Protein AF-A0A533WYP5-F1 (afdb_monomer_lite)

pLDDT: mean 88.85, std 8.92, range [61.69, 98.38]

Radius of gyration: 15.64 Å; chains: 1; bounding box: 29×46×47 Å

Foldseek 3Di:
DVVVLVVCPDCSVVVLVVVLVVLVVLLQVLQVVQVKGWDDDDSLDIDIDRFQDDPVSVLVSLVVSCVVPVPDQDAEFFADDPDPVRRVVQSVVQVVVVQDPDDVSNYTGDDDHCPPDDDDDDDDDD

Secondary structure (DSSP, 8-state):
-HHHHGGG-TTHHHHHHHHHHHHHHHHHHHHHTTT-EEEEEETTEEEEE-TT--HHHHHHHHHHHHHHTTTS---EEE---SSHHHHHHHHHHHHHTT-EEETTTTEEE---S-------------

Structure (mmCIF, N/CA/C/O backbone):
data_AF-A0A533WYP5-F1
#
_entry.id   AF-A0A533WYP5-F1
#
loop_
_atom_site.group_PDB
_atom_site.id
_atom_site.type_symbol
_atom_site.label_atom_id
_atom_site.label_alt_id
_atom_site.label_comp_id
_atom_site.label_asym_id
_atom_site.label_entity_id
_atom_site.label_seq_id
_atom_site.pdbx_PDB_ins_code
_atom_site.Cartn_x
_atom_site.Cartn_y
_atom_site.Cartn_z
_atom_site.occupancy
_atom_site.B_iso_or_equiv
_atom_site.auth_seq_id
_atom_site.auth_comp_id
_atom_site.auth_asym_id
_atom_site.auth_atom_id
_atom_site.pdbx_PDB_model_num
ATOM 1 N N . TYR A 1 1 ? -1.607 8.427 13.473 1.00 62.66 1 TYR A N 1
ATOM 2 C CA . TYR A 1 1 ? -1.865 7.169 14.187 1.00 62.66 1 TYR A CA 1
ATOM 3 C C . TYR A 1 1 ? -1.601 7.310 15.687 1.00 62.66 1 TYR A C 1
ATOM 5 O O . TYR A 1 1 ? -2.554 7.565 16.404 1.00 62.66 1 TYR A O 1
ATOM 13 N N . GLY A 1 2 ? -0.349 7.299 16.170 1.00 73.12 2 GLY A N 1
ATOM 14 C CA . GLY A 1 2 ? -0.031 7.303 17.616 1.00 73.12 2 GLY A CA 1
ATOM 15 C C . GLY A 1 2 ? -0.720 8.364 18.502 1.00 73.12 2 GLY A C 1
ATOM 16 O O . GLY A 1 2 ? -1.286 8.000 19.522 1.00 73.12 2 GLY A O 1
ATOM 17 N N . PRO A 1 3 ? -0.745 9.660 18.143 1.00 74.69 3 PRO A N 1
ATOM 18 C CA . PRO A 1 3 ? -1.432 10.668 18.963 1.00 74.69 3 PRO A CA 1
ATOM 19 C C . PRO A 1 3 ? -2.955 10.485 19.047 1.00 74.69 3 PRO A C 1
ATOM 21 O O . PRO A 1 3 ? -3.555 10.825 20.060 1.00 74.69 3 PRO A O 1
ATOM 24 N N . TRP A 1 4 ? -3.573 9.936 17.996 1.00 72.38 4 TRP A N 1
ATOM 25 C CA . TRP A 1 4 ? -5.013 9.674 17.950 1.00 72.38 4 TRP A CA 1
ATOM 26 C C . TRP A 1 4 ? -5.381 8.449 18.797 1.00 72.38 4 TRP A C 1
ATOM 28 O O . TRP A 1 4 ? -6.353 8.491 19.533 1.00 72.38 4 TRP A O 1
ATOM 38 N N . THR A 1 5 ? -4.561 7.393 18.816 1.00 69.31 5 THR A N 1
ATOM 39 C CA . THR A 1 5 ? -4.881 6.179 19.593 1.00 69.31 5 THR A CA 1
ATOM 40 C C . THR A 1 5 ? -4.931 6.402 21.111 1.00 69.31 5 THR A C 1
ATOM 42 O O . THR A 1 5 ? -5.537 5.617 21.840 1.00 69.31 5 THR A O 1
ATOM 45 N N . VAL A 1 6 ? -4.319 7.480 21.613 1.00 74.00 6 VAL A N 1
ATOM 46 C CA . VAL A 1 6 ? -4.320 7.843 23.040 1.00 74.00 6 VAL A CA 1
ATOM 47 C C . VAL A 1 6 ? -5.656 8.459 23.486 1.00 74.00 6 VAL A C 1
ATOM 49 O O . VAL A 1 6 ? -5.951 8.435 24.679 1.00 74.00 6 VAL A O 1
ATOM 52 N N . THR A 1 7 ? -6.498 8.951 22.569 1.00 74.75 7 THR A N 1
ATOM 53 C CA . THR A 1 7 ? -7.798 9.563 22.914 1.00 74.75 7 THR A CA 1
ATOM 54 C C . THR A 1 7 ? -8.899 8.539 23.229 1.00 74.75 7 THR A C 1
ATOM 56 O O . THR A 1 7 ? -9.949 8.922 23.735 1.00 74.75 7 THR A O 1
ATOM 59 N N . LEU A 1 8 ? -8.658 7.243 22.987 1.00 68.62 8 LEU A N 1
ATOM 60 C CA . LEU A 1 8 ? -9.665 6.170 23.014 1.00 68.62 8 LEU A CA 1
ATOM 61 C C . LEU A 1 8 ? -9.904 5.499 24.388 1.00 68.62 8 LEU A C 1
ATOM 63 O O . LEU A 1 8 ? -10.615 4.506 24.451 1.00 68.62 8 LEU A O 1
ATOM 67 N N . GLY A 1 9 ? -9.336 5.995 25.495 1.00 74.19 9 GLY A N 1
ATOM 68 C CA . GLY A 1 9 ? -9.625 5.460 26.842 1.00 74.19 9 GLY A CA 1
ATOM 69 C C . GLY A 1 9 ? -8.959 4.111 27.184 1.00 74.19 9 GLY A C 1
ATOM 70 O O . GLY A 1 9 ? -7.960 3.719 26.578 1.00 74.19 9 GLY A O 1
ATOM 71 N N . SER A 1 10 ? -9.444 3.420 28.226 1.00 75.56 10 SER A N 1
ATOM 72 C CA . SER A 1 10 ? -8.811 2.208 28.795 1.00 75.56 10 SER A CA 1
ATOM 73 C C . SER A 1 10 ? -9.129 0.904 28.052 1.00 75.56 10 SER A C 1
ATOM 75 O O . SER A 1 10 ? -8.381 -0.061 28.167 1.00 75.56 10 SER A O 1
ATOM 77 N N . ASP A 1 11 ? -10.205 0.875 27.271 1.00 75.44 11 ASP A N 1
ATOM 78 C CA . ASP A 1 11 ? -10.630 -0.210 26.376 1.00 75.44 11 ASP A CA 1
ATOM 79 C C . ASP A 1 11 ? -10.147 -0.004 24.926 1.00 75.44 11 ASP A C 1
ATOM 81 O O . ASP A 1 11 ? -10.609 -0.667 23.991 1.00 75.44 11 ASP A O 1
ATOM 85 N N . ARG A 1 12 ? -9.178 0.903 24.736 1.00 82.62 12 ARG A N 1
ATOM 86 C CA . ARG A 1 12 ? -8.634 1.275 23.426 1.00 82.62 12 ARG A CA 1
ATOM 87 C C . ARG A 1 12 ? -8.117 0.096 22.615 1.00 82.62 12 ARG A C 1
ATOM 89 O O . ARG A 1 12 ? -8.273 0.104 21.405 1.00 82.62 12 ARG A O 1
ATOM 96 N N . GLU A 1 13 ? -7.502 -0.904 23.245 1.00 87.12 13 GLU A N 1
ATOM 97 C CA . GLU A 1 13 ? -6.797 -1.957 22.504 1.00 87.12 13 GLU A CA 1
ATOM 98 C C . GLU A 1 13 ? -7.774 -2.781 21.663 1.00 87.12 13 GLU A C 1
ATOM 100 O O . GLU A 1 13 ? -7.558 -2.962 20.471 1.00 87.12 13 GLU A O 1
ATOM 105 N N . THR A 1 14 ? -8.912 -3.176 22.239 1.00 88.00 14 THR A N 1
ATOM 106 C CA . THR A 1 14 ? -9.965 -3.898 21.513 1.00 88.00 14 THR A CA 1
ATOM 107 C C . THR A 1 14 ? -10.481 -3.085 20.324 1.00 88.00 14 THR A C 1
ATOM 109 O O . THR A 1 1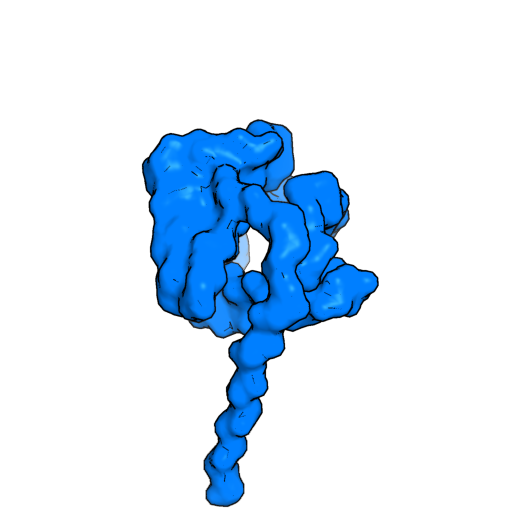4 ? -10.632 -3.616 19.224 1.00 88.00 14 THR A O 1
ATOM 112 N N . HIS A 1 15 ? -10.705 -1.783 20.515 1.00 88.56 15 HIS A N 1
ATOM 113 C CA . HIS A 1 15 ? -11.152 -0.887 19.450 1.00 88.56 15 HIS A CA 1
ATOM 114 C C . HIS A 1 15 ? -10.095 -0.704 18.356 1.00 88.56 15 HIS A C 1
ATOM 116 O O . HIS A 1 15 ? -10.433 -0.714 17.173 1.00 88.56 15 HIS A O 1
ATOM 122 N N . LEU A 1 16 ? -8.818 -0.593 18.732 1.00 89.50 16 LEU A N 1
ATOM 123 C CA . LEU A 1 16 ? -7.704 -0.469 17.796 1.00 89.50 16 LEU A CA 1
ATOM 124 C C . LEU A 1 16 ? -7.527 -1.730 16.960 1.00 89.50 16 LEU A C 1
ATOM 126 O O . LEU A 1 16 ? -7.370 -1.613 15.751 1.00 89.50 16 LEU A O 1
ATOM 130 N N . GLN A 1 17 ? -7.623 -2.913 17.566 1.00 90.62 17 GLN A N 1
ATOM 131 C CA . GLN A 1 17 ? -7.530 -4.180 16.840 1.00 90.62 17 GLN A CA 1
ATOM 132 C C . GLN A 1 17 ? -8.674 -4.323 15.822 1.00 90.62 17 GLN A C 1
ATOM 134 O O . GLN A 1 17 ? -8.433 -4.657 14.663 1.00 90.62 17 GLN A O 1
ATOM 139 N N . MET A 1 18 ? -9.916 -3.991 16.208 1.00 92.69 18 MET A N 1
ATOM 140 C CA . MET A 1 18 ? -11.058 -3.997 15.279 1.00 92.69 18 MET A CA 1
ATOM 141 C C . MET A 1 18 ? -10.897 -2.975 14.148 1.00 92.69 18 MET A C 1
ATOM 143 O O . MET A 1 18 ? -11.222 -3.271 12.998 1.00 92.69 18 MET A O 1
ATOM 147 N N . LEU A 1 19 ? -10.393 -1.779 14.459 1.00 91.88 19 LEU A N 1
ATOM 148 C CA . LEU A 1 19 ? -10.150 -0.746 13.460 1.00 91.88 19 LEU A CA 1
ATOM 149 C C . LEU A 1 19 ? -9.028 -1.142 12.494 1.00 91.88 19 LEU A C 1
ATOM 151 O O . LEU A 1 19 ? -9.209 -1.023 11.290 1.00 91.88 19 LEU A O 1
ATOM 155 N N . GLN A 1 20 ? -7.897 -1.640 12.994 1.00 91.94 20 GLN A N 1
ATOM 156 C CA . GLN A 1 20 ? -6.771 -2.093 12.171 1.00 91.94 20 GLN A CA 1
ATOM 157 C C . GLN A 1 20 ? -7.188 -3.234 11.237 1.00 91.94 20 GLN A C 1
ATOM 159 O O . GLN A 1 20 ? -6.850 -3.206 10.056 1.00 91.94 20 GLN A O 1
ATOM 164 N N . ALA A 1 21 ? -7.976 -4.195 11.732 1.00 93.94 21 ALA A N 1
ATOM 165 C CA . ALA A 1 21 ? -8.522 -5.271 10.908 1.00 93.94 21 ALA A CA 1
ATOM 166 C C . ALA A 1 21 ? -9.443 -4.740 9.796 1.00 93.94 21 ALA A C 1
ATOM 168 O O . ALA A 1 21 ? -9.347 -5.191 8.655 1.00 93.94 21 ALA A O 1
ATOM 169 N N . ARG A 1 22 ? -10.298 -3.754 10.105 1.00 95.00 22 ARG A N 1
ATOM 170 C CA . ARG A 1 22 ? -11.171 -3.112 9.111 1.00 95.00 22 ARG A CA 1
ATOM 171 C C . ARG A 1 22 ? -10.379 -2.320 8.070 1.00 95.00 22 ARG A C 1
ATOM 173 O O . ARG A 1 22 ? -10.626 -2.481 6.882 1.00 95.00 22 ARG A O 1
ATOM 180 N N . ILE A 1 23 ? -9.389 -1.532 8.496 1.00 95.06 23 ILE A N 1
ATOM 181 C CA . ILE A 1 23 ? -8.522 -0.786 7.572 1.00 95.06 23 ILE A CA 1
ATOM 182 C C . ILE A 1 23 ? -7.819 -1.762 6.633 1.00 95.06 23 ILE A C 1
ATOM 184 O O . ILE A 1 23 ? -7.837 -1.553 5.425 1.00 95.06 23 ILE A O 1
ATOM 188 N N . TYR A 1 24 ? -7.247 -2.850 7.156 1.00 95.75 24 TYR A N 1
ATOM 189 C CA . TYR A 1 24 ? -6.605 -3.852 6.310 1.00 95.75 24 TYR A CA 1
ATOM 190 C C . TYR A 1 24 ? -7.586 -4.484 5.313 1.00 95.75 24 TYR A C 1
ATOM 192 O O . TYR A 1 24 ? -7.246 -4.621 4.140 1.00 95.75 24 TYR A O 1
ATOM 200 N N . GLN A 1 25 ? -8.809 -4.810 5.745 1.00 96.94 25 GLN A N 1
ATOM 201 C CA . GLN A 1 25 ? -9.859 -5.315 4.858 1.00 96.94 25 GLN A CA 1
ATOM 202 C C . GLN A 1 25 ? -10.153 -4.334 3.712 1.00 96.94 25 GLN A C 1
ATOM 204 O O . GLN A 1 25 ? -10.193 -4.755 2.558 1.00 96.94 25 GLN A O 1
ATOM 209 N N . ASP A 1 26 ? -10.358 -3.049 4.006 1.00 97.69 26 ASP A N 1
ATOM 210 C CA . ASP A 1 26 ? -10.693 -2.048 2.988 1.00 97.69 26 ASP A CA 1
ATOM 211 C C . ASP A 1 26 ? -9.524 -1.738 2.055 1.00 97.69 26 ASP A C 1
ATOM 213 O O . ASP A 1 26 ? -9.724 -1.634 0.845 1.00 97.69 26 ASP A O 1
ATOM 217 N N . VAL A 1 27 ? -8.303 -1.654 2.590 1.00 96.81 27 VAL A N 1
ATOM 218 C CA . VAL A 1 27 ? -7.085 -1.503 1.784 1.00 96.81 27 VAL A CA 1
ATOM 219 C C . VAL A 1 27 ? -6.938 -2.705 0.849 1.00 96.81 27 VAL A C 1
ATOM 221 O O . VAL A 1 27 ? -6.825 -2.520 -0.359 1.00 96.81 27 VAL A O 1
ATOM 224 N N . GLN A 1 28 ? -7.010 -3.935 1.367 1.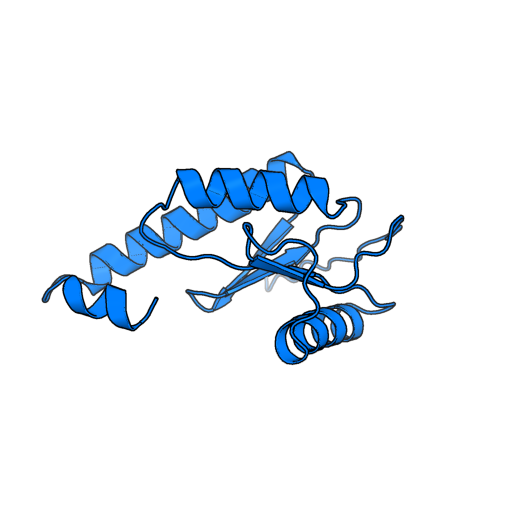00 97.62 28 GLN A N 1
ATOM 225 C CA . GLN A 1 28 ? -6.948 -5.140 0.538 1.00 97.62 28 GLN A CA 1
ATOM 226 C C . GLN A 1 28 ? -8.052 -5.140 -0.521 1.00 97.62 28 GLN A C 1
ATOM 228 O O . GLN A 1 28 ? -7.766 -5.431 -1.680 1.00 97.62 28 GLN A O 1
ATOM 233 N N . ARG A 1 29 ? -9.297 -4.816 -0.153 1.00 98.38 29 ARG A N 1
ATOM 234 C CA . ARG A 1 29 ? -10.445 -4.812 -1.068 1.00 98.38 29 ARG A CA 1
ATOM 235 C C . ARG A 1 29 ? -10.241 -3.833 -2.225 1.00 98.38 29 ARG A C 1
ATOM 237 O O . ARG A 1 29 ? -10.298 -4.268 -3.370 1.00 98.38 29 ARG A O 1
ATOM 244 N N . LEU A 1 30 ? -9.949 -2.563 -1.938 1.00 98.12 30 LEU A N 1
ATOM 245 C CA . LEU A 1 30 ? -9.796 -1.523 -2.966 1.00 98.12 30 LEU A CA 1
ATOM 246 C C . LEU A 1 30 ? -8.621 -1.803 -3.916 1.00 98.12 30 LEU A C 1
ATOM 248 O O . LEU A 1 30 ? -8.721 -1.570 -5.118 1.00 98.12 30 LEU A O 1
ATOM 252 N N . PHE A 1 31 ? -7.516 -2.355 -3.407 1.00 97.81 31 PHE A N 1
ATOM 253 C CA . PHE A 1 31 ? -6.412 -2.796 -4.263 1.00 97.81 31 PHE A CA 1
ATOM 254 C C . PHE A 1 31 ? -6.765 -4.073 -5.054 1.00 97.81 31 PHE A C 1
ATOM 256 O O . PHE A 1 31 ? -6.418 -4.177 -6.228 1.00 97.81 31 PHE A O 1
ATOM 263 N N . SER A 1 32 ? -7.504 -5.024 -4.473 1.00 97.12 32 SER A N 1
ATOM 264 C CA . SER A 1 32 ? -7.916 -6.260 -5.172 1.00 97.12 32 SER A CA 1
ATOM 265 C C . SER A 1 32 ? -8.888 -5.998 -6.321 1.00 97.12 32 SER A C 1
ATOM 267 O O . SER A 1 32 ? -8.816 -6.675 -7.343 1.00 97.12 32 SER A O 1
ATOM 269 N N . GLU A 1 33 ? -9.766 -5.000 -6.180 1.00 97.44 33 GLU A N 1
ATOM 270 C CA . GLU A 1 33 ? -10.651 -4.512 -7.254 1.00 97.44 33 GLU A CA 1
ATOM 271 C C . GLU A 1 33 ? -9.852 -4.036 -8.487 1.00 97.44 33 GLU A C 1
ATOM 273 O O . GLU A 1 33 ? -10.371 -4.042 -9.600 1.00 97.44 33 GLU A O 1
ATOM 278 N N . ASN A 1 34 ? -8.564 -3.726 -8.295 1.00 95.44 34 ASN A N 1
ATOM 279 C CA . ASN A 1 34 ? -7.603 -3.293 -9.305 1.00 95.44 34 ASN A CA 1
ATOM 280 C C . ASN A 1 34 ? -6.514 -4.353 -9.591 1.00 95.44 34 ASN A C 1
ATOM 282 O O . ASN A 1 34 ? -5.396 -4.019 -9.976 1.00 95.44 34 ASN A O 1
ATOM 286 N N . ASN A 1 35 ? -6.811 -5.644 -9.386 1.00 94.19 35 ASN A N 1
ATOM 287 C CA . ASN A 1 35 ? -5.897 -6.780 -9.616 1.00 94.19 35 ASN A CA 1
ATOM 288 C C . ASN A 1 35 ? -4.586 -6.750 -8.801 1.00 94.19 35 ASN A C 1
ATOM 290 O O . ASN A 1 35 ? -3.607 -7.398 -9.171 1.00 94.19 35 ASN A O 1
ATOM 294 N N . CYS A 1 36 ? -4.559 -6.023 -7.685 1.00 95.44 36 CYS A N 1
ATOM 295 C CA . CYS A 1 36 ? -3.399 -5.934 -6.801 1.00 95.44 36 CYS A CA 1
ATOM 296 C C . CYS A 1 36 ? -3.541 -6.862 -5.584 1.00 95.44 36 CYS A C 1
ATOM 298 O O . CYS A 1 36 ? -4.622 -7.364 -5.271 1.00 95.44 36 CYS A O 1
ATOM 300 N N . ILE A 1 37 ? -2.447 -7.053 -4.847 1.00 96.25 37 ILE A N 1
ATOM 301 C CA . ILE A 1 37 ? -2.440 -7.779 -3.569 1.00 96.25 37 ILE A CA 1
ATOM 302 C C . ILE A 1 37 ? -1.718 -6.963 -2.501 1.00 96.25 37 ILE A C 1
ATOM 304 O O . ILE A 1 37 ? -0.689 -6.342 -2.779 1.00 96.25 37 ILE A O 1
ATOM 308 N N . VAL A 1 38 ? -2.260 -6.958 -1.281 1.00 96.75 38 VAL A N 1
ATOM 309 C CA . VAL A 1 38 ? -1.710 -6.225 -0.144 1.00 96.75 38 VAL A CA 1
ATOM 310 C C . VAL A 1 38 ? -1.283 -7.211 0.936 1.00 96.75 38 VAL A C 1
ATOM 312 O O . VAL A 1 38 ? -1.959 -8.191 1.231 1.00 96.75 38 VAL A O 1
ATOM 315 N N . PHE A 1 39 ? -0.140 -6.935 1.545 1.00 94.75 39 PHE A N 1
ATOM 316 C CA . PHE A 1 39 ? 0.362 -7.636 2.708 1.00 94.75 39 PHE A CA 1
ATOM 317 C C . PHE A 1 39 ? 0.470 -6.666 3.866 1.00 94.75 39 PHE A C 1
ATOM 319 O O . PHE A 1 39 ? 0.971 -5.543 3.754 1.00 94.75 39 PHE A O 1
ATOM 326 N N . PHE A 1 40 ? 0.023 -7.137 5.014 1.00 90.75 40 PHE A N 1
ATOM 327 C CA . PHE A 1 40 ? 0.267 -6.464 6.267 1.00 90.75 40 PHE A CA 1
ATOM 328 C C . PHE A 1 40 ? 1.765 -6.509 6.612 1.00 90.75 40 PHE A C 1
ATOM 330 O O . PHE A 1 40 ? 2.360 -7.586 6.607 1.00 90.75 40 PHE A O 1
ATOM 337 N N . ASN A 1 41 ? 2.376 -5.359 6.921 1.00 87.38 41 ASN A N 1
ATOM 338 C CA . ASN A 1 41 ? 3.753 -5.300 7.428 1.00 87.38 41 ASN A CA 1
ATOM 339 C C . ASN A 1 41 ? 3.757 -5.061 8.939 1.00 87.38 41 ASN A C 1
ATOM 341 O O . ASN A 1 41 ? 4.086 -5.929 9.746 1.00 87.38 41 ASN A O 1
ATOM 345 N N . ARG A 1 42 ? 3.347 -3.851 9.317 1.00 81.69 42 ARG A N 1
ATOM 346 C CA . ARG A 1 42 ? 3.110 -3.421 10.694 1.00 81.69 42 ARG A CA 1
ATOM 347 C C . ARG A 1 42 ? 1.699 -2.859 10.752 1.00 81.69 42 ARG A C 1
ATOM 349 O O . ARG A 1 42 ? 1.137 -2.508 9.727 1.00 81.69 42 ARG A O 1
ATOM 356 N N . PHE A 1 43 ? 1.127 -2.729 11.941 1.00 76.25 43 PHE A N 1
ATOM 357 C CA . PHE A 1 43 ? -0.267 -2.295 12.075 1.00 76.25 43 PHE A CA 1
ATOM 358 C C . PHE A 1 43 ? -0.651 -1.024 11.312 1.00 76.25 43 PHE A C 1
ATOM 360 O O . PHE A 1 43 ? -1.772 -0.920 10.832 1.00 76.25 43 PHE A O 1
ATOM 367 N N . ASP A 1 44 ? 0.257 -0.062 11.199 1.00 83.94 44 ASP A N 1
ATOM 368 C CA . ASP A 1 44 ? 0.052 1.200 10.495 1.00 83.94 44 ASP A CA 1
ATOM 369 C C . ASP A 1 44 ? 0.757 1.265 9.126 1.00 83.94 44 ASP A C 1
ATOM 371 O O . ASP A 1 44 ? 0.863 2.346 8.543 1.00 83.94 44 ASP A O 1
ATOM 375 N N . GLU A 1 45 ? 1.239 0.130 8.607 1.00 91.31 45 GLU A N 1
ATOM 376 C CA . GLU A 1 45 ? 2.021 0.042 7.374 1.00 91.31 45 GLU A CA 1
ATOM 377 C C . GLU A 1 45 ? 1.686 -1.216 6.557 1.00 91.31 45 GLU A C 1
ATOM 379 O O . GLU A 1 45 ? 1.733 -2.346 7.046 1.00 91.31 45 GLU A O 1
ATOM 384 N N . TYR A 1 46 ? 1.437 -1.019 5.266 1.00 95.00 46 TYR A N 1
ATOM 385 C CA . TYR A 1 46 ? 1.073 -2.078 4.329 1.00 95.00 46 TYR A CA 1
ATOM 386 C C . TYR A 1 46 ? 2.023 -2.071 3.132 1.00 95.00 46 TYR A C 1
ATOM 388 O O . TYR A 1 46 ? 2.448 -1.003 2.685 1.00 95.00 46 TYR A O 1
ATOM 396 N N . PHE A 1 47 ? 2.312 -3.251 2.589 1.00 94.69 47 PHE A N 1
ATOM 397 C CA . PHE A 1 47 ? 2.956 -3.397 1.285 1.00 94.69 47 PHE A CA 1
ATOM 398 C C . PHE A 1 47 ? 1.915 -3.806 0.258 1.00 94.69 47 PHE A C 1
ATOM 400 O O . PHE A 1 47 ? 1.148 -4.726 0.509 1.00 94.69 47 PHE A O 1
ATOM 407 N N . ALA A 1 48 ? 1.911 -3.165 -0.904 1.00 95.62 48 ALA A N 1
ATOM 408 C CA . ALA A 1 48 ? 1.043 -3.538 -2.010 1.00 95.62 48 ALA A CA 1
ATOM 409 C C . ALA A 1 48 ? 1.893 -3.838 -3.245 1.00 95.62 48 ALA A C 1
ATOM 411 O O . ALA A 1 48 ? 2.844 -3.109 -3.534 1.00 95.62 48 ALA A O 1
ATOM 412 N N . ILE A 1 49 ? 1.555 -4.909 -3.961 1.00 95.06 49 ILE A N 1
ATOM 413 C CA . ILE A 1 49 ? 2.081 -5.170 -5.302 1.00 95.06 49 ILE A CA 1
ATOM 414 C C . ILE A 1 49 ? 1.056 -4.618 -6.286 1.00 95.06 49 ILE A C 1
ATOM 416 O O . ILE A 1 49 ? -0.056 -5.140 -6.358 1.00 95.06 49 ILE A O 1
ATOM 420 N N . THR A 1 50 ? 1.435 -3.550 -6.991 1.00 94.38 50 THR A N 1
ATOM 421 C CA . THR A 1 50 ? 0.525 -2.710 -7.789 1.00 94.38 50 THR A CA 1
ATOM 422 C C . THR A 1 50 ? 0.945 -2.566 -9.251 1.00 94.38 50 THR A C 1
ATOM 424 O O . THR A 1 50 ? 0.687 -1.550 -9.892 1.00 94.38 50 THR A O 1
ATOM 427 N N . ASN A 1 51 ? 1.627 -3.583 -9.787 1.00 91.88 51 ASN A N 1
ATOM 428 C CA . ASN A 1 51 ? 1.995 -3.646 -11.200 1.00 91.88 51 ASN A CA 1
ATOM 429 C C . ASN A 1 51 ? 0.780 -3.360 -12.099 1.00 91.88 51 ASN A C 1
ATOM 431 O O . ASN A 1 51 ? -0.264 -3.988 -11.940 1.00 91.88 51 ASN A O 1
ATOM 435 N N . GLY A 1 52 ? 0.942 -2.438 -13.050 1.00 88.75 52 GLY A N 1
ATOM 436 C CA . GLY A 1 52 ? -0.113 -2.033 -13.981 1.00 88.75 52 GLY A CA 1
ATOM 437 C C . GLY A 1 52 ? -0.963 -0.843 -13.528 1.00 88.75 52 GLY A C 1
ATOM 438 O O . GLY A 1 52 ? -1.733 -0.354 -14.345 1.00 88.75 52 GLY A O 1
ATOM 439 N N . LEU A 1 53 ? -0.809 -0.357 -12.289 1.00 91.50 53 LEU A N 1
ATOM 440 C CA . LEU A 1 53 ? -1.477 0.863 -11.822 1.00 91.50 53 LEU A CA 1
ATOM 441 C C . LEU A 1 53 ? -0.601 2.102 -11.994 1.00 91.50 53 LEU A C 1
ATOM 443 O O . LEU A 1 53 ? 0.574 2.106 -11.609 1.00 91.50 53 LEU A O 1
ATOM 447 N N . ASP A 1 54 ? -1.202 3.181 -12.483 1.00 88.75 54 ASP A N 1
ATOM 448 C CA . ASP A 1 54 ? -0.555 4.480 -12.639 1.00 88.75 54 ASP A CA 1
ATOM 449 C C . ASP A 1 54 ? -0.802 5.414 -11.433 1.00 88.75 54 ASP A C 1
ATOM 451 O O . ASP A 1 54 ? -1.360 5.032 -10.400 1.00 88.75 54 ASP A O 1
ATOM 455 N N . ALA A 1 55 ? -0.347 6.667 -11.516 1.00 88.06 55 ALA A N 1
ATOM 456 C CA . ALA A 1 55 ? -0.546 7.640 -10.440 1.00 88.06 55 ALA A CA 1
ATOM 457 C C . ALA A 1 55 ? -2.027 8.004 -10.196 1.00 88.06 55 ALA A C 1
ATOM 459 O O . ALA A 1 55 ? -2.382 8.341 -9.063 1.00 88.06 55 ALA A O 1
ATOM 460 N N . LEU A 1 56 ? -2.870 7.976 -11.232 1.00 91.62 56 LEU A N 1
ATOM 461 C CA . LEU A 1 56 ? -4.296 8.286 -11.145 1.00 91.62 56 LEU A CA 1
ATOM 462 C C . LEU A 1 56 ? -5.059 7.149 -10.465 1.00 91.62 56 LEU A C 1
ATOM 464 O O . LEU A 1 56 ? -5.843 7.431 -9.559 1.00 91.62 56 LEU A O 1
ATOM 468 N N . ASP A 1 57 ? -4.758 5.895 -10.803 1.00 94.12 57 ASP A N 1
ATOM 469 C CA . ASP A 1 57 ? -5.355 4.724 -10.150 1.00 94.12 57 ASP A CA 1
ATOM 470 C C . ASP A 1 57 ? -5.083 4.745 -8.636 1.00 94.12 57 ASP A C 1
ATOM 472 O O . ASP A 1 57 ? -5.984 4.628 -7.801 1.00 94.12 57 ASP A O 1
ATOM 476 N N . HIS A 1 58 ? -3.823 4.990 -8.252 1.00 94.81 58 HIS A N 1
ATOM 477 C CA . HIS A 1 58 ? -3.448 5.110 -6.841 1.00 94.81 58 HIS A CA 1
ATOM 478 C C . HIS A 1 58 ? -4.126 6.306 -6.158 1.00 94.81 58 HIS A C 1
ATOM 480 O O . HIS A 1 58 ? -4.450 6.227 -4.970 1.00 94.81 58 HIS A O 1
ATOM 486 N N . LYS A 1 59 ? -4.350 7.413 -6.880 1.00 94.75 59 LYS A N 1
ATOM 487 C CA . LYS A 1 59 ? -5.076 8.578 -6.359 1.00 94.75 59 LYS A CA 1
ATOM 488 C C . LYS A 1 59 ? -6.538 8.247 -6.080 1.00 94.75 59 LYS A C 1
ATOM 490 O O . LYS A 1 59 ? -7.038 8.639 -5.028 1.00 94.75 59 LYS A O 1
ATOM 495 N N . GLU A 1 60 ? -7.206 7.518 -6.967 1.00 96.25 60 GLU A N 1
ATOM 496 C CA . GLU 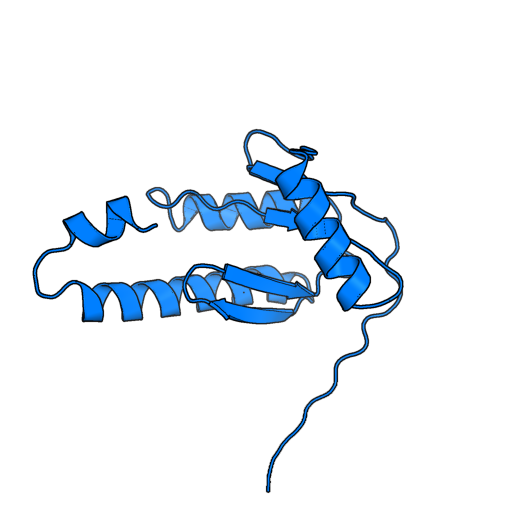A 1 60 ? -8.595 7.096 -6.768 1.00 96.25 60 GLU A CA 1
ATOM 497 C C . GLU A 1 60 ? -8.729 6.167 -5.554 1.00 96.25 60 GLU A C 1
ATOM 499 O O . GLU A 1 60 ? -9.556 6.406 -4.672 1.00 96.25 60 GLU A O 1
ATOM 504 N N . ILE A 1 61 ? -7.843 5.173 -5.432 1.00 96.94 61 ILE A N 1
ATOM 505 C CA . ILE A 1 61 ? -7.799 4.286 -4.260 1.00 96.94 61 ILE A CA 1
ATOM 506 C C . ILE A 1 61 ? -7.556 5.090 -2.975 1.00 96.94 61 ILE A C 1
ATOM 508 O O . ILE A 1 61 ? -8.222 4.865 -1.961 1.00 96.94 61 ILE A O 1
ATOM 512 N N . GLN A 1 62 ? -6.613 6.038 -2.996 1.00 95.94 62 GLN A N 1
ATOM 513 C CA . GLN A 1 62 ? -6.325 6.887 -1.841 1.00 95.94 62 GLN A CA 1
ATOM 514 C C . GLN A 1 62 ? -7.530 7.742 -1.447 1.00 95.94 62 GLN A C 1
ATOM 516 O O . GLN A 1 62 ? -7.804 7.866 -0.252 1.00 95.94 62 GLN A O 1
ATOM 521 N N . HIS A 1 63 ? -8.247 8.294 -2.424 1.00 95.44 63 HIS A N 1
ATOM 522 C CA . HIS A 1 63 ? -9.440 9.094 -2.189 1.00 95.44 63 HIS A CA 1
ATOM 523 C C . HIS A 1 63 ? -10.542 8.261 -1.523 1.00 95.44 63 HIS A C 1
ATOM 525 O O . HIS A 1 63 ? -11.021 8.642 -0.457 1.00 95.44 63 HIS A O 1
ATOM 531 N N . ASN A 1 64 ? -10.842 7.073 -2.056 1.00 96.31 64 ASN A N 1
ATOM 532 C CA . ASN A 1 64 ? -11.828 6.156 -1.474 1.00 96.31 64 ASN A CA 1
ATOM 533 C C . ASN A 1 64 ? -11.460 5.753 -0.034 1.00 96.31 64 ASN A C 1
ATOM 535 O O . ASN A 1 64 ? -12.315 5.692 0.849 1.00 96.31 64 ASN A O 1
ATOM 539 N N . LEU A 1 65 ? -10.173 5.514 0.239 1.00 95.94 65 LEU A N 1
ATOM 540 C CA . LEU A 1 65 ? -9.689 5.253 1.597 1.00 95.94 65 LEU A CA 1
ATOM 541 C C . LEU A 1 65 ? -9.854 6.469 2.518 1.00 95.94 65 LEU A C 1
ATOM 543 O O . LEU A 1 65 ? -10.213 6.306 3.682 1.00 95.94 65 LEU A O 1
ATOM 547 N N . ALA A 1 66 ? -9.586 7.679 2.027 1.00 93.12 66 ALA A N 1
ATOM 548 C CA . ALA A 1 66 ? -9.750 8.902 2.806 1.00 93.12 66 ALA A CA 1
ATOM 549 C C . ALA A 1 66 ? -11.225 9.186 3.140 1.00 93.12 66 ALA A C 1
ATOM 551 O O . ALA A 1 66 ? -11.504 9.659 4.237 1.00 93.12 66 ALA A O 1
ATOM 552 N N . GLU A 1 67 ? -12.159 8.854 2.244 1.00 94.69 67 GLU A N 1
ATOM 553 C CA . GLU A 1 67 ? -13.602 8.956 2.506 1.00 94.69 67 GLU A CA 1
ATOM 554 C C . GLU A 1 67 ? -14.081 7.952 3.565 1.00 94.69 67 GLU A C 1
ATOM 556 O O . GLU A 1 67 ? -14.925 8.284 4.396 1.00 94.69 67 GLU A O 1
ATOM 561 N N . LEU A 1 68 ? -13.529 6.733 3.574 1.00 95.94 68 LEU A N 1
ATOM 562 C CA . LEU A 1 68 ? -13.860 5.710 4.576 1.00 95.94 68 LEU A CA 1
ATOM 563 C C . LEU A 1 68 ? -13.311 6.031 5.976 1.00 95.94 68 LEU A C 1
ATOM 565 O O . LEU A 1 68 ? -13.849 5.545 6.972 1.00 95.94 68 LEU A O 1
ATOM 569 N N . TYR A 1 69 ? -12.231 6.814 6.050 1.00 93.75 69 TYR A N 1
ATOM 570 C CA . TYR A 1 69 ? -11.467 7.068 7.272 1.00 93.75 69 TYR A CA 1
ATOM 571 C C . TYR A 1 69 ? -11.046 8.543 7.385 1.00 93.75 69 TYR A C 1
ATOM 573 O O . TYR A 1 69 ? -9.855 8.861 7.431 1.00 93.75 69 TYR A O 1
ATOM 581 N N . ASP A 1 70 ? -12.026 9.438 7.460 1.00 86.19 70 ASP A N 1
ATOM 582 C CA . ASP A 1 70 ? -11.868 10.901 7.511 1.00 86.19 70 ASP A CA 1
ATOM 583 C C . ASP A 1 70 ? -10.916 11.412 8.615 1.00 86.19 70 ASP A C 1
ATOM 585 O O . ASP A 1 70 ? -10.119 12.332 8.396 1.00 86.19 70 ASP A O 1
ATOM 589 N N . ASP A 1 71 ? -10.924 10.771 9.783 1.00 83.44 71 ASP A N 1
ATOM 590 C CA . ASP A 1 71 ? -10.052 11.099 10.917 1.00 83.44 71 ASP A CA 1
ATOM 591 C C . ASP A 1 71 ? -8.602 10.591 10.761 1.00 83.44 71 ASP A C 1
ATOM 593 O O . ASP A 1 71 ? -7.700 10.973 11.525 1.00 83.44 71 ASP A O 1
ATOM 597 N N . LEU A 1 72 ? -8.331 9.726 9.776 1.00 84.38 72 LEU A N 1
ATOM 598 C CA . LEU A 1 72 ? -7.033 9.080 9.586 1.00 84.38 72 LEU A CA 1
ATOM 599 C C . LEU A 1 72 ? -6.339 9.551 8.313 1.00 84.38 72 LEU A C 1
ATOM 601 O O . LEU A 1 72 ? -6.670 9.207 7.184 1.00 84.38 72 LEU A O 1
ATOM 605 N N . LYS A 1 73 ? -5.233 10.267 8.506 1.00 88.88 73 LYS A N 1
ATOM 606 C CA . LYS A 1 73 ? -4.387 10.691 7.389 1.00 88.88 73 LYS A CA 1
ATOM 607 C C . LYS A 1 73 ? -3.508 9.544 6.896 1.00 88.88 73 LYS A C 1
ATOM 609 O O . LYS A 1 73 ? -2.480 9.249 7.512 1.00 88.88 73 LYS A O 1
ATOM 614 N N . MET A 1 74 ? -3.869 8.979 5.750 1.00 90.81 74 MET A N 1
ATOM 615 C CA . MET A 1 74 ? -3.059 8.012 5.008 1.00 90.81 74 MET A CA 1
ATOM 616 C C . MET A 1 74 ? -2.140 8.708 3.995 1.00 90.81 74 MET A C 1
ATOM 618 O O . MET A 1 74 ? -2.332 9.867 3.632 1.00 90.81 74 MET A O 1
ATOM 622 N N . SER A 1 75 ? -1.069 8.0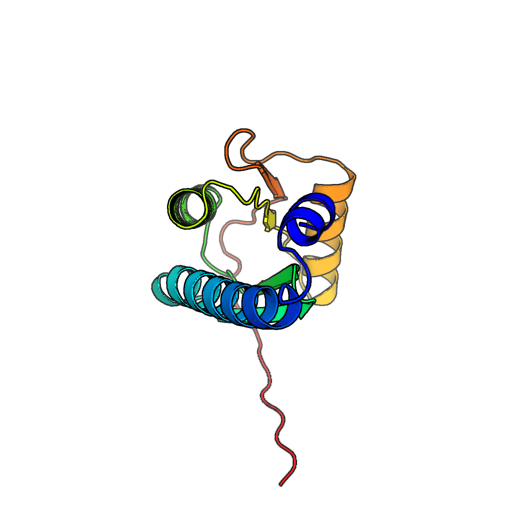27 3.603 1.00 93.88 75 SER A N 1
ATOM 623 C CA . SER A 1 75 ? -0.114 8.505 2.597 1.00 93.88 75 SER A CA 1
ATOM 624 C C . SER A 1 75 ? 0.531 7.302 1.935 1.00 93.88 75 SER A C 1
ATOM 626 O O . SER A 1 75 ? 0.811 6.331 2.638 1.00 93.88 75 SER A O 1
ATOM 628 N N . MET A 1 76 ? 0.832 7.391 0.645 1.00 95.50 76 MET A N 1
ATOM 629 C CA . MET A 1 76 ? 1.370 6.276 -0.138 1.00 95.50 76 MET A CA 1
ATOM 630 C C . MET A 1 76 ? 2.737 6.639 -0.705 1.00 95.50 76 MET A C 1
ATOM 632 O O . MET A 1 76 ? 2.982 7.797 -1.029 1.00 95.50 76 MET A O 1
ATOM 636 N N . ALA A 1 77 ? 3.640 5.668 -0.798 1.00 95.56 77 ALA A N 1
ATOM 637 C CA . ALA A 1 77 ? 4.925 5.841 -1.462 1.00 95.56 77 ALA A CA 1
ATOM 638 C C . ALA A 1 77 ? 5.095 4.736 -2.502 1.00 95.56 77 ALA A C 1
ATOM 640 O O . ALA A 1 77 ? 5.079 3.561 -2.149 1.00 95.56 77 ALA A O 1
ATOM 641 N N . ILE A 1 78 ? 5.240 5.130 -3.763 1.00 94.75 78 ILE A N 1
ATOM 642 C CA . ILE A 1 78 ? 5.314 4.232 -4.912 1.00 94.75 78 ILE A CA 1
ATOM 643 C C . ILE A 1 78 ? 6.767 4.158 -5.375 1.00 94.75 78 ILE A C 1
ATOM 645 O O . ILE A 1 78 ? 7.448 5.178 -5.520 1.00 94.75 78 ILE A O 1
ATOM 649 N N . GLY A 1 79 ? 7.251 2.946 -5.606 1.00 93.44 79 GLY A N 1
ATOM 650 C CA . GLY A 1 79 ? 8.589 2.706 -6.115 1.00 93.44 79 GLY A CA 1
ATOM 651 C C . GLY A 1 79 ? 8.615 1.479 -7.003 1.00 93.44 79 GLY A C 1
ATOM 652 O O . GLY A 1 79 ? 7.926 0.500 -6.743 1.00 93.44 79 GLY A O 1
ATOM 653 N N . ALA A 1 80 ? 9.447 1.545 -8.033 1.00 92.12 80 ALA A N 1
ATOM 654 C CA . ALA A 1 80 ? 9.705 0.452 -8.954 1.00 92.12 80 ALA A CA 1
ATOM 655 C C . ALA A 1 80 ? 11.199 0.106 -8.961 1.00 92.12 80 ALA A C 1
ATOM 657 O O . ALA A 1 80 ? 12.051 0.937 -8.628 1.00 92.12 80 ALA A O 1
ATOM 658 N N . GLY A 1 81 ? 11.507 -1.132 -9.337 1.00 91.06 81 GLY A N 1
ATOM 659 C CA . GLY A 1 81 ? 12.860 -1.672 -9.426 1.00 91.06 81 GLY A CA 1
ATOM 660 C C . GLY A 1 81 ? 12.849 -3.037 -10.108 1.00 91.06 81 GLY A C 1
ATOM 661 O O . GLY A 1 81 ? 11.789 -3.634 -10.278 1.00 91.06 81 GLY A O 1
ATOM 662 N N . LYS A 1 82 ? 14.023 -3.551 -10.492 1.00 90.56 82 LYS A N 1
ATOM 663 C CA . LYS A 1 82 ? 14.136 -4.879 -11.127 1.00 90.56 82 LYS A CA 1
ATOM 664 C C . LYS A 1 82 ? 13.956 -6.020 -10.127 1.00 90.56 82 LYS A C 1
ATOM 666 O O . LYS A 1 82 ? 13.760 -7.164 -10.521 1.00 90.56 82 LYS A O 1
ATOM 671 N N . THR A 1 83 ? 14.055 -5.715 -8.835 1.00 92.25 83 THR A N 1
ATOM 672 C CA . THR A 1 83 ? 13.812 -6.647 -7.733 1.00 92.25 83 THR A CA 1
ATOM 673 C C . THR A 1 83 ? 12.849 -6.028 -6.723 1.00 92.25 83 THR A C 1
ATOM 675 O O . THR A 1 83 ? 12.775 -4.804 -6.595 1.00 92.25 83 THR A O 1
ATOM 678 N N . ALA A 1 84 ?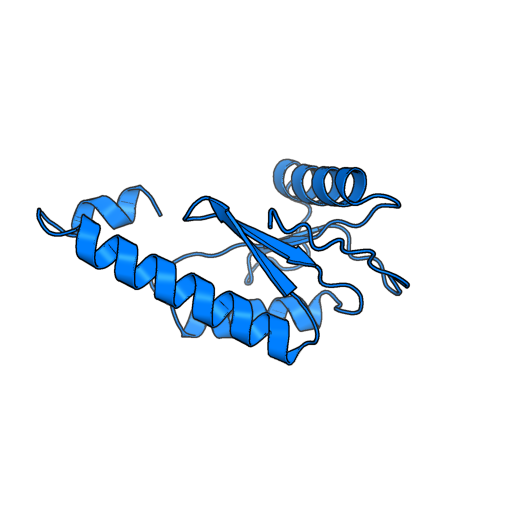 12.156 -6.866 -5.944 1.00 92.50 84 ALA A N 1
ATOM 679 C CA . ALA A 1 84 ? 11.275 -6.398 -4.869 1.00 92.50 84 ALA A CA 1
ATOM 680 C C . ALA A 1 84 ? 12.016 -5.504 -3.852 1.00 92.50 84 ALA A C 1
ATOM 682 O O . ALA A 1 84 ? 11.469 -4.518 -3.360 1.00 92.50 84 ALA A O 1
ATOM 683 N N . PHE A 1 85 ? 13.291 -5.804 -3.579 1.00 94.88 85 PHE A N 1
ATOM 684 C CA . PHE A 1 85 ? 14.120 -4.997 -2.685 1.00 94.88 85 PHE A CA 1
ATOM 685 C C . PHE A 1 85 ? 14.439 -3.613 -3.270 1.00 94.88 85 PHE A C 1
ATOM 687 O O . PHE A 1 85 ? 14.339 -2.611 -2.562 1.00 94.88 85 PHE A O 1
ATOM 694 N N . GLU A 1 86 ? 14.772 -3.536 -4.562 1.00 94.56 86 GLU A N 1
ATOM 695 C CA . GLU A 1 86 ? 14.988 -2.258 -5.253 1.00 94.56 86 GLU A CA 1
ATOM 696 C C . GLU A 1 86 ? 13.715 -1.407 -5.294 1.00 94.56 86 GLU A C 1
ATOM 698 O O . GLU A 1 86 ? 13.776 -0.213 -5.002 1.00 94.56 86 GLU A O 1
ATOM 703 N N . ALA A 1 87 ? 12.564 -2.016 -5.594 1.00 93.56 87 ALA A N 1
ATOM 704 C CA . ALA A 1 87 ? 11.275 -1.326 -5.590 1.00 93.56 87 ALA A CA 1
ATOM 705 C C . ALA A 1 87 ? 10.965 -0.724 -4.207 1.00 93.56 87 ALA A C 1
ATOM 707 O O . ALA A 1 87 ? 10.637 0.461 -4.099 1.00 93.56 87 ALA A O 1
ATOM 708 N N . ASN A 1 88 ? 11.186 -1.495 -3.138 1.00 94.19 88 ASN A N 1
ATOM 709 C CA . ASN A 1 88 ? 11.045 -1.020 -1.763 1.00 94.19 88 ASN A CA 1
ATOM 710 C C . ASN A 1 88 ? 11.998 0.148 -1.436 1.00 94.19 88 ASN A C 1
ATOM 712 O O . ASN A 1 88 ? 11.573 1.162 -0.878 1.00 94.19 88 ASN A O 1
ATOM 716 N N . LEU A 1 89 ? 13.280 0.054 -1.812 1.00 95.62 89 LEU A N 1
ATOM 717 C CA . LEU A 1 89 ? 14.240 1.148 -1.612 1.00 95.62 89 LEU A CA 1
ATOM 718 C C . LEU A 1 89 ? 13.857 2.408 -2.398 1.00 95.62 89 LEU A C 1
ATOM 720 O O . LEU A 1 89 ? 14.031 3.520 -1.892 1.00 95.62 89 LEU A O 1
ATOM 724 N N . SER A 1 90 ? 13.316 2.245 -3.605 1.00 95.00 90 SER A N 1
ATOM 725 C CA . SER A 1 90 ? 12.825 3.337 -4.448 1.00 95.00 90 SER A CA 1
ATOM 726 C C . SER A 1 90 ? 11.653 4.065 -3.781 1.00 95.00 90 SER A C 1
ATOM 728 O O . SER A 1 90 ? 11.706 5.287 -3.619 1.00 95.00 90 SER A O 1
ATOM 730 N N . ALA A 1 91 ? 10.657 3.323 -3.280 1.00 94.94 91 ALA A N 1
ATOM 731 C CA . ALA A 1 91 ? 9.510 3.876 -2.554 1.00 94.94 91 ALA A CA 1
ATOM 732 C C . ALA A 1 91 ? 9.948 4.604 -1.271 1.00 94.94 91 ALA A C 1
ATOM 734 O O . ALA A 1 91 ? 9.551 5.746 -1.011 1.00 94.94 91 ALA A O 1
ATOM 735 N N . TYR A 1 92 ? 10.832 3.974 -0.491 1.00 94.50 92 TYR A N 1
ATOM 736 C CA . TYR A 1 92 ? 11.403 4.566 0.718 1.00 94.50 92 TYR A CA 1
ATOM 737 C C . TYR A 1 92 ? 12.135 5.882 0.419 1.00 94.50 92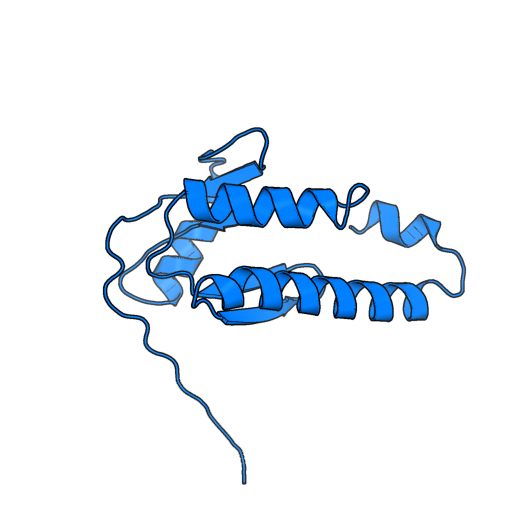 TYR A C 1
ATOM 739 O O . TYR A 1 92 ? 11.913 6.893 1.094 1.00 94.50 92 TYR A O 1
ATOM 747 N N . SER A 1 93 ? 12.981 5.889 -0.614 1.00 95.44 93 SER A N 1
ATOM 748 C CA . SER A 1 93 ? 13.757 7.066 -1.015 1.00 95.44 93 SER A CA 1
ATOM 749 C C . SER A 1 93 ? 12.846 8.187 -1.505 1.00 95.44 93 SER A C 1
ATOM 751 O O . SER A 1 93 ? 13.006 9.325 -1.070 1.00 95.44 93 SER A O 1
ATOM 753 N N . ALA A 1 94 ? 11.821 7.874 -2.305 1.00 94.38 94 ALA A N 1
ATOM 754 C CA . ALA A 1 94 ? 10.844 8.856 -2.766 1.00 94.38 94 ALA A CA 1
ATOM 755 C C . ALA A 1 94 ? 10.113 9.548 -1.604 1.00 94.38 94 ALA A C 1
ATOM 757 O O . ALA A 1 94 ? 9.963 10.773 -1.603 1.00 94.38 94 ALA A O 1
ATOM 758 N N . ARG A 1 95 ? 9.728 8.792 -0.567 1.00 93.81 95 ARG A N 1
ATOM 759 C CA . ARG A 1 95 ? 9.134 9.360 0.652 1.00 93.81 95 ARG A CA 1
ATOM 760 C C . ARG A 1 95 ? 10.128 10.227 1.423 1.00 93.81 95 ARG A C 1
ATOM 762 O O . ARG A 1 95 ? 9.781 11.335 1.832 1.00 93.81 95 ARG A O 1
ATOM 769 N N . LYS A 1 96 ? 11.355 9.737 1.624 1.00 94.25 96 LYS A N 1
ATOM 770 C CA . LYS A 1 96 ? 12.418 10.447 2.356 1.00 94.25 96 LYS A CA 1
ATOM 771 C C . LYS A 1 96 ? 12.785 11.773 1.686 1.00 94.25 96 LYS A C 1
ATOM 773 O O . LYS A 1 96 ? 12.968 12.776 2.369 1.00 94.25 96 LYS A O 1
ATOM 778 N N . GLU A 1 97 ? 12.851 11.778 0.360 1.00 94.94 97 GLU A N 1
ATOM 779 C CA . GLU A 1 97 ? 13.173 12.940 -0.474 1.00 94.94 97 GLU A CA 1
ATOM 780 C C . GLU A 1 97 ? 11.956 13.835 -0.755 1.00 94.94 97 GLU A C 1
ATOM 782 O O . GLU A 1 97 ? 12.102 14.891 -1.363 1.00 94.94 97 GLU A O 1
ATOM 787 N N . ARG A 1 98 ? 10.758 13.440 -0.299 1.00 92.38 98 ARG A N 1
ATOM 788 C CA . ARG A 1 98 ? 9.481 14.130 -0.548 1.00 92.38 98 ARG A CA 1
ATOM 789 C C . ARG A 1 98 ? 9.185 14.347 -2.039 1.00 92.38 98 ARG A C 1
ATOM 791 O O . ARG A 1 98 ? 8.667 15.395 -2.421 1.00 92.38 98 ARG A O 1
ATOM 798 N N . LYS A 1 99 ? 9.485 13.353 -2.878 1.00 91.94 99 LYS A N 1
ATOM 799 C CA . LYS A 1 99 ? 9.131 13.348 -4.307 1.00 91.94 99 LYS A CA 1
ATOM 800 C C . LYS A 1 99 ? 7.623 13.163 -4.465 1.00 91.94 99 LYS A C 1
ATOM 802 O O . LYS A 1 99 ? 7.148 12.033 -4.459 1.00 91.94 99 LYS A O 1
ATOM 807 N N . MET A 1 100 ? 6.881 14.266 -4.523 1.00 92.50 100 MET A N 1
ATOM 808 C CA . MET A 1 100 ? 5.416 14.268 -4.592 1.00 92.50 100 MET A CA 1
ATOM 809 C C . MET A 1 100 ? 4.923 13.935 -6.002 1.00 92.50 100 MET A C 1
ATOM 811 O O . MET A 1 100 ? 5.337 14.582 -6.960 1.00 92.50 100 MET A O 1
ATOM 815 N N . LEU A 1 101 ? 3.999 12.982 -6.093 1.00 90.50 101 LEU A N 1
ATOM 816 C CA . LEU A 1 101 ? 3.182 12.727 -7.282 1.00 90.50 101 LEU A CA 1
ATOM 817 C C . LEU A 1 101 ? 1.831 13.440 -7.169 1.00 90.50 101 LEU A C 1
ATOM 819 O O . LEU A 1 101 ? 1.374 14.046 -8.130 1.00 90.50 101 LEU A O 1
ATOM 823 N N . ASP A 1 102 ? 1.239 13.438 -5.970 1.00 91.19 102 ASP A N 1
ATOM 824 C CA . ASP A 1 102 ? 0.021 14.191 -5.668 1.00 91.19 102 ASP A CA 1
ATOM 825 C C . ASP A 1 102 ? 0.072 14.752 -4.239 1.00 91.19 102 ASP A C 1
ATOM 827 O O . ASP A 1 102 ? 0.324 14.028 -3.268 1.00 91.19 102 ASP A O 1
ATOM 831 N N . ASN A 1 103 ? -0.137 16.065 -4.108 1.00 87.62 103 ASN A N 1
ATOM 832 C CA . ASN A 1 103 ? -0.033 16.763 -2.828 1.00 87.62 103 ASN A CA 1
ATOM 833 C C . ASN A 1 103 ? -1.263 16.587 -1.932 1.00 87.62 103 ASN A C 1
ATOM 835 O O . ASN A 1 103 ? -1.112 16.480 -0.714 1.00 87.62 103 ASN A O 1
ATOM 839 N N . GLU A 1 104 ? -2.455 16.536 -2.520 1.00 88.06 104 GLU A N 1
ATOM 840 C CA . GLU A 1 104 ? -3.716 16.402 -1.787 1.00 88.06 104 GLU A CA 1
ATOM 841 C C . GLU A 1 104 ? -3.862 14.974 -1.258 1.00 88.06 104 GLU A C 1
ATOM 843 O O . GLU A 1 104 ? -4.058 14.770 -0.059 1.00 88.06 104 GLU A O 1
ATOM 848 N N . ALA A 1 105 ? -3.622 13.990 -2.126 1.00 89.25 105 ALA A N 1
ATOM 849 C CA . ALA A 1 105 ? -3.653 12.569 -1.795 1.00 89.25 105 ALA A CA 1
ATOM 850 C C . ALA A 1 105 ? -2.407 12.092 -1.020 1.00 89.25 105 ALA A C 1
ATOM 852 O O . ALA A 1 105 ? -2.340 10.955 -0.550 1.00 89.25 105 ALA A O 1
ATOM 853 N N . ARG A 1 106 ? -1.394 12.957 -0.855 1.00 91.62 106 ARG A N 1
ATOM 854 C CA . ARG A 1 106 ? -0.121 12.655 -0.174 1.00 91.62 106 ARG A CA 1
ATOM 855 C C . ARG A 1 106 ? 0.569 11.408 -0.735 1.00 91.62 106 ARG A C 1
ATOM 857 O O . ARG A 1 106 ? 1.014 10.534 0.023 1.00 91.62 106 ARG A O 1
ATOM 864 N N . ILE A 1 107 ? 0.665 11.359 -2.058 1.00 92.81 107 ILE A N 1
ATOM 865 C CA . ILE A 1 107 ? 1.324 10.288 -2.797 1.00 92.81 107 ILE A CA 1
ATOM 866 C C . ILE A 1 107 ? 2.736 10.743 -3.152 1.00 92.81 107 ILE A C 1
ATOM 868 O O . ILE A 1 107 ? 2.941 11.798 -3.754 1.00 92.81 107 ILE A O 1
ATOM 872 N N . PHE A 1 108 ? 3.712 9.932 -2.763 1.00 94.31 108 PHE A N 1
ATOM 873 C CA . PHE A 1 108 ? 5.119 10.085 -3.108 1.00 94.31 108 PHE A CA 1
ATOM 874 C C . PHE A 1 108 ? 5.497 9.008 -4.120 1.00 94.31 108 PHE A C 1
ATOM 876 O O . PHE A 1 108 ? 4.960 7.906 -4.039 1.00 94.31 108 PHE A O 1
ATOM 883 N N . GLY A 1 109 ? 6.456 9.248 -5.010 1.00 88.25 109 GLY A N 1
ATOM 884 C CA . GLY A 1 109 ? 6.988 8.137 -5.794 1.00 88.25 109 GLY A CA 1
ATOM 885 C C . GLY A 1 109 ? 7.694 8.478 -7.089 1.00 88.25 109 GLY A C 1
ATOM 886 O O . GLY A 1 109 ? 7.825 9.637 -7.471 1.00 88.25 109 GLY A O 1
ATOM 887 N N . ASN A 1 110 ? 8.120 7.405 -7.752 1.00 77.81 110 ASN A N 1
ATOM 888 C CA . ASN A 1 110 ? 8.495 7.373 -9.160 1.00 77.81 110 ASN A CA 1
ATOM 889 C C . ASN A 1 110 ? 7.655 6.254 -9.792 1.00 77.81 110 ASN A C 1
ATOM 891 O O . ASN A 1 110 ? 7.974 5.079 -9.600 1.00 77.81 110 ASN A O 1
ATOM 895 N N . VAL A 1 111 ? 6.548 6.607 -10.449 1.00 72.06 111 VAL A N 1
ATOM 896 C CA . VAL A 1 111 ? 5.732 5.625 -11.182 1.00 72.06 111 VAL A CA 1
ATOM 897 C C . VAL A 1 111 ? 6.495 5.219 -12.436 1.00 72.06 111 VAL A C 1
ATOM 899 O O . VAL A 1 111 ? 7.136 6.056 -13.072 1.00 72.06 111 VAL A O 1
ATOM 902 N N . VAL A 1 112 ? 6.466 3.930 -12.748 1.00 73.69 112 VAL A N 1
ATOM 903 C CA . VAL A 1 112 ? 6.984 3.396 -14.003 1.00 73.69 112 VAL A CA 1
ATOM 904 C C . VAL A 1 112 ? 5.798 2.787 -14.725 1.00 73.69 112 VAL A C 1
ATOM 906 O O . VAL A 1 112 ? 5.220 1.821 -14.229 1.00 73.69 112 VAL A O 1
ATOM 909 N N . ASP A 1 113 ? 5.444 3.381 -15.860 1.00 62.16 113 ASP A N 1
ATOM 910 C CA . ASP A 1 113 ? 4.475 2.810 -16.790 1.00 62.16 113 ASP A CA 1
ATOM 911 C C . ASP A 1 113 ? 5.047 1.468 -17.298 1.00 62.16 113 ASP A C 1
ATOM 913 O O . ASP A 1 113 ? 6.248 1.383 -17.566 1.00 62.16 113 ASP A O 1
ATOM 917 N N . ASP A 1 114 ? 4.225 0.417 -17.380 1.00 61.69 114 ASP A N 1
ATOM 918 C CA . ASP A 1 114 ? 4.618 -0.952 -17.787 1.00 61.69 114 ASP A CA 1
ATOM 919 C C . ASP A 1 114 ? 5.575 -1.712 -16.841 1.00 61.69 114 ASP A C 1
ATOM 921 O O . ASP A 1 114 ? 6.607 -2.263 -17.232 1.00 61.69 114 ASP A O 1
ATOM 925 N N . ALA A 1 115 ? 5.225 -1.838 -15.558 1.00 62.66 115 ALA A N 1
ATOM 926 C CA . ALA A 1 115 ? 5.841 -2.869 -14.718 1.00 62.66 115 ALA A CA 1
ATOM 927 C C . ALA A 1 115 ? 5.335 -4.277 -15.127 1.00 62.66 115 ALA A C 1
ATOM 929 O O . ALA A 1 115 ? 4.411 -4.809 -14.514 1.00 62.66 115 ALA A O 1
ATOM 930 N N . ASP A 1 116 ? 5.957 -4.880 -16.146 1.00 70.94 116 ASP A N 1
ATOM 931 C CA . ASP A 1 116 ? 5.443 -6.044 -16.895 1.00 70.94 116 ASP A CA 1
ATOM 932 C C . ASP A 1 116 ? 5.122 -7.313 -16.075 1.00 70.94 116 ASP A C 1
ATOM 934 O O . ASP A 1 116 ? 4.209 -8.057 -16.436 1.00 70.94 116 ASP A O 1
ATOM 938 N N . ILE A 1 117 ? 5.881 -7.635 -15.013 1.00 78.00 117 ILE A N 1
ATOM 939 C CA . ILE A 1 117 ? 5.762 -8.932 -14.311 1.00 78.00 117 ILE A CA 1
ATOM 940 C C . ILE A 1 117 ? 6.041 -8.795 -12.806 1.00 78.00 117 ILE A C 1
ATOM 942 O O . ILE A 1 117 ? 7.091 -8.296 -12.401 1.00 78.00 117 ILE A O 1
ATOM 946 N N . ALA A 1 118 ? 5.140 -9.331 -11.976 1.00 85.62 118 ALA A N 1
ATOM 947 C CA . ALA A 1 118 ? 5.381 -9.606 -10.559 1.00 85.62 118 ALA A CA 1
ATOM 948 C C . ALA A 1 118 ? 5.600 -11.111 -10.336 1.00 85.62 118 ALA A C 1
ATOM 950 O O . ALA A 1 118 ? 4.857 -11.940 -10.860 1.00 85.62 118 ALA A O 1
ATOM 951 N N . GLN A 1 119 ? 6.598 -11.471 -9.527 1.00 87.94 119 GLN A N 1
ATOM 952 C CA . GLN A 1 119 ? 6.812 -12.847 -9.075 1.00 87.94 119 GLN A CA 1
ATOM 953 C C . GLN A 1 119 ? 6.488 -12.945 -7.582 1.00 87.94 119 GLN A C 1
ATOM 955 O O . GLN A 1 119 ? 7.078 -12.232 -6.772 1.00 87.94 119 GLN A O 1
ATOM 960 N N . ILE A 1 120 ? 5.574 -13.846 -7.222 1.00 90.19 120 ILE A N 1
ATOM 961 C CA . ILE A 1 120 ? 5.164 -14.113 -5.838 1.00 90.19 120 ILE A CA 1
ATOM 962 C C . ILE A 1 120 ? 5.365 -15.602 -5.549 1.00 90.19 120 ILE A C 1
ATOM 964 O O . ILE A 1 120 ? 5.124 -16.448 -6.410 1.00 90.19 120 ILE A O 1
ATOM 968 N N . MET A 1 121 ? 5.823 -15.918 -4.339 1.00 92.12 121 MET A N 1
ATOM 969 C CA . MET A 1 121 ? 5.976 -17.284 -3.845 1.00 92.12 121 MET A CA 1
ATOM 970 C C . MET A 1 121 ? 5.080 -17.481 -2.624 1.00 92.12 121 MET A C 1
ATOM 972 O O . MET A 1 121 ? 5.122 -16.679 -1.694 1.00 92.12 121 MET A O 1
ATOM 976 N N . HIS A 1 122 ? 4.312 -18.565 -2.627 1.00 90.94 122 HIS A N 1
ATOM 977 C CA . HIS A 1 122 ? 3.607 -19.064 -1.450 1.00 90.94 122 HIS A CA 1
ATOM 978 C C . HIS A 1 122 ? 4.481 -20.143 -0.804 1.00 90.94 122 HIS A C 1
ATOM 980 O O . HIS A 1 122 ? 5.026 -20.991 -1.512 1.00 90.94 122 HIS A O 1
ATOM 986 N N . ILE A 1 123 ? 4.668 -20.072 0.513 1.00 79.50 123 ILE A N 1
ATOM 987 C CA . ILE A 1 123 ? 5.440 -21.048 1.288 1.00 79.50 123 ILE A CA 1
ATOM 988 C C . ILE A 1 123 ? 4.539 -21.525 2.420 1.00 79.50 123 ILE A C 1
ATOM 990 O O . ILE A 1 123 ? 4.156 -20.725 3.271 1.00 79.50 123 ILE A O 1
ATOM 994 N N . ASP A 1 124 ? 4.258 -22.821 2.438 1.00 84.56 124 ASP A N 1
ATOM 995 C CA . ASP A 1 124 ? 3.485 -23.492 3.476 1.00 84.56 124 ASP A CA 1
ATOM 996 C C . ASP A 1 124 ? 4.397 -24.482 4.219 1.00 84.56 124 ASP A C 1
ATOM 998 O O . ASP A 1 124 ? 5.289 -25.092 3.623 1.00 84.56 124 ASP A O 1
ATOM 1002 N N . ILE A 1 125 ? 4.215 -24.601 5.536 1.00 72.88 125 ILE A N 1
ATOM 1003 C CA . ILE A 1 125 ? 4.815 -25.673 6.338 1.00 72.88 125 ILE A CA 1
ATOM 1004 C C . ILE A 1 125 ? 3.701 -26.690 6.563 1.00 72.88 125 ILE A C 1
ATOM 1006 O O . ILE A 1 125 ? 2.734 -26.367 7.255 1.00 72.88 125 ILE A O 1
ATOM 1010 N N . ASP A 1 126 ? 3.839 -27.870 5.960 1.00 73.12 126 ASP A N 1
ATOM 1011 C CA . ASP A 1 126 ? 2.933 -29.007 6.174 1.00 73.12 126 ASP A CA 1
ATOM 1012 C C . ASP A 1 126 ? 2.966 -29.523 7.626 1.00 73.12 126 ASP A C 1
ATOM 1014 O O . ASP A 1 126 ? 4.068 -29.565 8.232 1.00 73.12 126 ASP A O 1
#

Sequence (126 aa):
YGPWTVTLGSDRETHLQMLQARIYQDVQRLFSENNCIVFFNRFDEYFAITNGLDALDHKEIQHNLAELYDDLKMSMAIGAGKTAFEANLSAYSARKERKMLDNEARIFGNVVDDADIAQIMHIDID